Protein AF-A0A380FGB1-F1 (afdb_monomer_lite)

Organism: Staphylococcus gallinarum (NCBI:txid1293)

Foldseek 3Di:
DQALVNLLVVLVVCLVVLLVVCQPPLEAEQEAAPPDSNRVNNLVSSLVSCVVNNNPHYDYPHDNPPD

Radius of gyration: 11.94 Å; chains: 1; bounding box: 27×21×31 Å

Structure (mmCIF, N/CA/C/O backbone):
data_AF-A0A380FGB1-F1
#
_entry.id   AF-A0A380FGB1-F1
#
loop_
_atom_site.group_PDB
_atom_site.id
_atom_site.type_symbol
_atom_site.label_atom_id
_atom_site.label_alt_id
_atom_site.label_comp_id
_atom_site.label_asym_id
_atom_site.label_entity_id
_atom_site.label_seq_id
_atom_site.pdbx_PDB_ins_code
_atom_site.Cartn_x
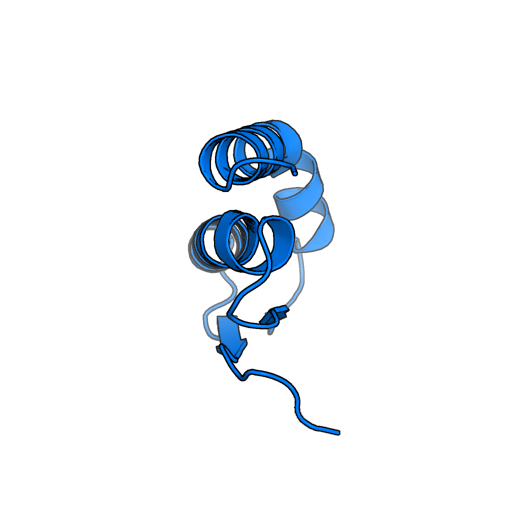_atom_site.Cartn_y
_atom_site.Cartn_z
_atom_site.occupancy
_atom_site.B_iso_or_equiv
_atom_site.auth_seq_id
_atom_site.auth_comp_id
_atom_site.auth_asym_id
_atom_site.auth_atom_id
_atom_site.pdbx_PDB_model_num
ATOM 1 N N . MET A 1 1 ? 11.525 10.816 -13.372 1.00 47.44 1 MET A N 1
ATOM 2 C CA . MET A 1 1 ? 12.057 9.563 -12.793 1.00 47.44 1 MET A CA 1
ATOM 3 C C . MET A 1 1 ? 11.932 9.658 -11.270 1.00 47.44 1 MET A C 1
ATOM 5 O O . MET A 1 1 ? 12.862 10.094 -10.609 1.00 47.44 1 MET A O 1
ATOM 9 N N . LEU A 1 2 ? 10.748 9.374 -10.712 1.00 55.62 2 LEU A N 1
ATOM 10 C CA . LEU A 1 2 ? 10.555 9.378 -9.255 1.00 55.62 2 LEU A CA 1
ATOM 11 C C . LEU A 1 2 ? 11.202 8.108 -8.696 1.00 55.62 2 LEU A C 1
ATOM 13 O O . LEU A 1 2 ? 10.871 7.000 -9.121 1.00 55.62 2 LEU A O 1
ATOM 17 N N . THR A 1 3 ? 12.176 8.260 -7.805 1.00 71.25 3 THR A N 1
ATOM 18 C CA . THR 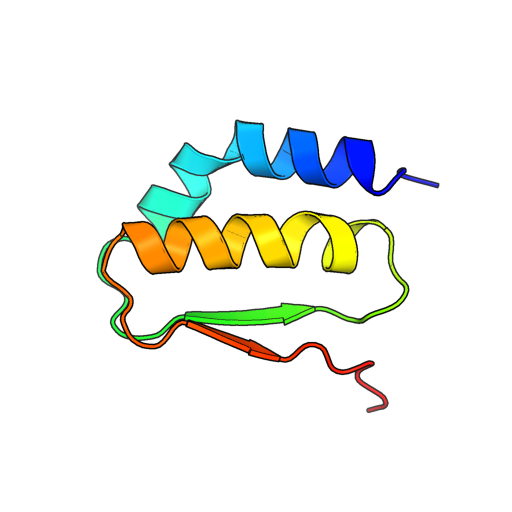A 1 3 ? 12.887 7.124 -7.214 1.00 71.25 3 THR A CA 1
ATOM 19 C C . THR A 1 3 ? 11.955 6.353 -6.277 1.00 71.25 3 THR A C 1
ATOM 21 O O . THR A 1 3 ? 11.151 6.940 -5.557 1.00 71.25 3 THR A O 1
ATOM 24 N N . GLN A 1 4 ? 12.076 5.022 -6.243 1.00 71.81 4 GLN A N 1
ATOM 25 C CA . GLN A 1 4 ? 11.234 4.153 -5.401 1.00 71.81 4 GLN A CA 1
ATOM 26 C C . GLN A 1 4 ? 11.260 4.552 -3.916 1.00 71.81 4 GLN A C 1
ATOM 28 O O . GLN A 1 4 ? 10.258 4.445 -3.215 1.00 71.81 4 GLN A O 1
ATOM 33 N N . LYS A 1 5 ? 12.405 5.060 -3.440 1.00 77.69 5 LYS A N 1
ATOM 34 C CA . LYS A 1 5 ? 12.576 5.558 -2.068 1.00 77.69 5 LYS A CA 1
ATOM 35 C C . LYS A 1 5 ? 11.698 6.774 -1.773 1.00 77.69 5 LYS A C 1
ATOM 37 O O . LYS A 1 5 ? 11.184 6.879 -0.665 1.00 77.69 5 LYS A O 1
ATOM 42 N N . LEU A 1 6 ? 11.532 7.670 -2.747 1.00 84.56 6 LEU A N 1
ATOM 43 C CA . LEU A 1 6 ? 10.696 8.858 -2.599 1.00 84.56 6 LEU A CA 1
ATOM 44 C C . LEU A 1 6 ? 9.221 8.469 -2.528 1.00 84.56 6 LEU A C 1
ATOM 46 O O . LEU A 1 6 ? 8.518 8.936 -1.644 1.00 84.56 6 LEU A O 1
ATOM 50 N N . VAL A 1 7 ? 8.779 7.555 -3.396 1.00 83.69 7 VAL A N 1
ATOM 51 C CA . VAL A 1 7 ? 7.391 7.072 -3.365 1.00 83.69 7 VAL A CA 1
ATOM 52 C C . VAL A 1 7 ? 7.097 6.342 -2.063 1.00 83.69 7 VAL A C 1
ATOM 54 O O . VAL A 1 7 ? 6.044 6.553 -1.477 1.00 83.69 7 VAL A O 1
ATOM 57 N N . LYS A 1 8 ? 8.026 5.509 -1.584 1.00 83.50 8 LYS A N 1
ATOM 58 C CA . LYS A 1 8 ? 7.854 4.821 -0.305 1.00 83.50 8 LYS A CA 1
ATOM 59 C C . LYS A 1 8 ? 7.652 5.816 0.845 1.00 83.50 8 LYS A C 1
ATOM 61 O O . LYS A 1 8 ? 6.732 5.634 1.629 1.00 83.50 8 LYS A O 1
ATOM 66 N N . LYS A 1 9 ? 8.474 6.870 0.912 1.00 86.00 9 LYS A N 1
ATOM 67 C CA . LYS A 1 9 ? 8.327 7.932 1.918 1.00 86.00 9 LYS A CA 1
ATOM 68 C C . LYS A 1 9 ? 7.015 8.698 1.764 1.00 86.00 9 LYS A C 1
ATOM 70 O O . LYS A 1 9 ? 6.324 8.891 2.750 1.00 86.00 9 LYS A O 1
ATOM 75 N N . ALA A 1 10 ? 6.643 9.063 0.540 1.00 84.81 10 ALA A N 1
ATOM 76 C CA . ALA A 1 10 ? 5.379 9.747 0.277 1.00 84.81 10 ALA A CA 1
ATOM 77 C C . ALA A 1 10 ? 4.167 8.889 0.687 1.00 84.81 10 ALA A C 1
ATOM 79 O O . ALA A 1 10 ? 3.225 9.384 1.291 1.00 84.81 10 ALA A O 1
ATOM 80 N N . ALA A 1 11 ? 4.209 7.580 0.425 1.00 82.50 11 ALA A N 1
ATOM 81 C CA . ALA A 1 11 ? 3.171 6.654 0.871 1.00 82.50 11 ALA A CA 1
ATOM 82 C C . ALA A 1 11 ? 3.145 6.489 2.403 1.00 82.50 11 ALA A C 1
ATOM 84 O O . ALA A 1 11 ? 2.077 6.285 2.971 1.00 82.50 11 ALA A O 1
ATOM 85 N N . GLU A 1 12 ? 4.299 6.573 3.075 1.00 84.44 12 GLU A N 1
ATOM 86 C CA . GLU A 1 12 ? 4.386 6.587 4.543 1.00 84.44 12 GLU A CA 1
ATOM 87 C C . GLU A 1 12 ? 3.827 7.893 5.139 1.00 84.44 12 GLU A C 1
ATOM 89 O O . GLU A 1 12 ? 3.169 7.846 6.177 1.00 84.44 12 GLU A O 1
ATOM 94 N N . GLU A 1 13 ? 4.027 9.038 4.481 1.00 87.62 13 GLU A N 1
ATOM 95 C CA . GLU A 1 13 ? 3.433 10.326 4.875 1.00 87.62 13 GLU A CA 1
ATOM 96 C C . GLU A 1 13 ? 1.908 10.319 4.711 1.00 87.62 13 GLU A C 1
ATOM 98 O O . GLU A 1 13 ? 1.188 10.761 5.601 1.00 87.62 13 GLU A O 1
ATOM 103 N N . SER A 1 14 ? 1.400 9.726 3.629 1.00 86.44 14 SER A N 1
ATOM 104 C CA . SER A 1 14 ? -0.040 9.568 3.381 1.00 86.44 14 SER A CA 1
ATOM 105 C C . SER A 1 14 ? -0.679 8.382 4.115 1.00 86.44 14 SER A C 1
ATOM 107 O O . SER A 1 14 ? -1.809 8.013 3.797 1.00 86.44 14 SER A O 1
ATOM 109 N N . ARG A 1 15 ? -0.001 7.767 5.096 1.00 83.25 15 ARG A N 1
ATOM 110 C CA . ARG A 1 15 ? -0.524 6.581 5.800 1.00 83.25 15 ARG A CA 1
ATOM 111 C C . ARG A 1 15 ? -1.900 6.809 6.418 1.00 83.25 15 ARG A C 1
ATOM 113 O O . ARG A 1 15 ? -2.731 5.924 6.342 1.00 83.25 15 ARG A O 1
ATOM 120 N N . GLU A 1 16 ? -2.134 7.986 6.986 1.00 85.25 16 GLU A N 1
ATOM 121 C CA . GLU A 1 16 ? -3.358 8.317 7.723 1.00 85.25 16 GLU A CA 1
ATOM 122 C C . GLU A 1 16 ? -4.561 8.372 6.771 1.00 85.25 16 GLU A C 1
ATOM 124 O O . GLU A 1 16 ? -5.590 7.756 7.015 1.00 85.25 16 GLU A O 1
ATOM 129 N N . GLN A 1 17 ? -4.365 8.960 5.587 1.00 83.94 17 GLN A N 1
ATOM 130 C CA . GLN A 1 17 ? -5.363 8.977 4.514 1.00 83.94 17 GLN A CA 1
ATOM 131 C C . GLN A 1 17 ? -5.664 7.571 3.975 1.00 83.94 17 GL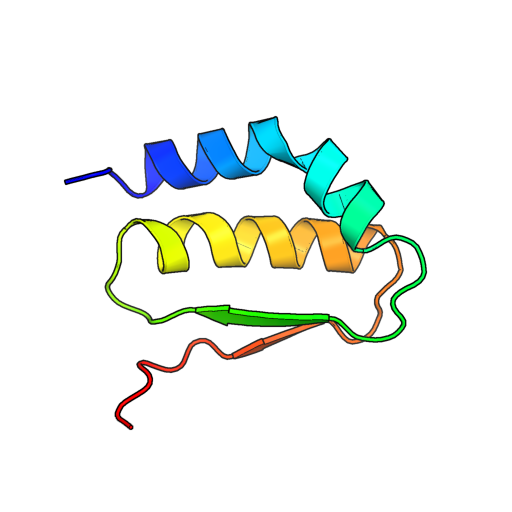N A C 1
ATOM 133 O O . GLN A 1 17 ? -6.795 7.274 3.599 1.00 83.94 17 GLN A O 1
ATOM 138 N N . ILE A 1 18 ? -4.648 6.704 3.917 1.00 79.44 18 ILE A N 1
ATOM 139 C CA . ILE A 1 18 ? -4.801 5.305 3.501 1.00 79.44 18 ILE A CA 1
ATOM 140 C C . ILE A 1 18 ? -5.520 4.499 4.594 1.00 79.44 18 ILE A C 1
ATOM 142 O O . ILE A 1 18 ? -6.348 3.653 4.272 1.00 79.44 18 ILE A O 1
ATOM 146 N N . GLU A 1 19 ? -5.225 4.756 5.871 1.00 80.88 19 GLU A N 1
ATOM 147 C CA . GLU A 1 19 ? -5.893 4.130 7.017 1.00 80.88 19 GLU A CA 1
ATOM 148 C C . GLU A 1 19 ? -7.388 4.472 7.030 1.00 80.88 19 GLU A C 1
ATOM 150 O O . GLU A 1 19 ? -8.197 3.547 7.102 1.00 80.88 19 GLU A O 1
ATOM 155 N N . ASP A 1 20 ? -7.744 5.747 6.851 1.00 82.88 20 ASP A N 1
ATOM 156 C CA . ASP A 1 20 ? -9.134 6.212 6.757 1.00 82.88 20 ASP A CA 1
ATOM 157 C C . ASP A 1 20 ? -9.857 5.619 5.540 1.00 82.88 20 ASP A C 1
ATOM 159 O O . ASP A 1 20 ? -11.004 5.187 5.635 1.00 82.88 20 ASP A O 1
ATOM 163 N N . ALA A 1 21 ? -9.181 5.537 4.388 1.00 79.12 21 ALA A N 1
ATOM 164 C CA . ALA A 1 21 ? -9.763 4.973 3.169 1.00 79.12 21 ALA A CA 1
ATOM 165 C C . ALA A 1 21 ? -10.029 3.458 3.258 1.00 79.12 21 ALA A C 1
ATOM 167 O O . ALA A 1 21 ? -10.861 2.935 2.518 1.00 79.12 21 ALA A O 1
ATOM 168 N N . ILE A 1 22 ? -9.303 2.745 4.125 1.00 74.31 22 ILE A N 1
ATOM 169 C CA . ILE A 1 22 ? -9.420 1.292 4.319 1.00 74.31 22 ILE A CA 1
ATOM 170 C C . ILE A 1 22 ? -10.287 0.958 5.545 1.00 74.31 22 ILE A C 1
ATOM 172 O O . ILE A 1 22 ? -10.707 -0.189 5.721 1.00 74.31 22 ILE A O 1
ATOM 176 N N . GLN A 1 23 ? -10.583 1.937 6.401 1.00 75.75 23 GLN A N 1
ATOM 177 C CA . GLN A 1 23 ? -11.383 1.738 7.600 1.00 75.75 23 GLN A CA 1
ATOM 178 C C . GLN A 1 23 ? -12.782 1.214 7.231 1.00 75.75 23 GLN A C 1
ATOM 180 O O . GLN A 1 23 ? -13.578 1.899 6.596 1.00 75.75 23 GLN A O 1
ATOM 185 N N . GLY A 1 24 ? -13.075 -0.029 7.627 1.00 72.12 24 GLY A N 1
ATOM 186 C CA . GLY A 1 24 ? -14.340 -0.707 7.318 1.00 72.12 24 GLY A CA 1
ATOM 187 C C . GLY A 1 24 ? -14.316 -1.613 6.080 1.00 72.12 24 GLY A C 1
ATOM 188 O O . GLY A 1 24 ? -15.350 -2.178 5.740 1.00 72.12 24 GLY A O 1
ATOM 189 N N . ALA A 1 25 ? -13.167 -1.787 5.418 1.00 68.69 25 ALA A N 1
ATOM 190 C CA . ALA A 1 25 ? -13.022 -2.741 4.321 1.00 68.69 25 ALA A CA 1
ATOM 191 C C . ALA A 1 25 ? -12.627 -4.143 4.826 1.00 68.69 25 ALA A C 1
ATOM 193 O O . ALA A 1 25 ? -11.531 -4.347 5.359 1.00 68.69 25 ALA A O 1
ATOM 194 N N . ASP A 1 26 ? -13.481 -5.138 4.569 1.00 70.00 26 ASP A N 1
ATOM 195 C CA . ASP A 1 26 ? -13.193 -6.551 4.863 1.00 70.00 26 ASP A CA 1
ATOM 196 C C . ASP A 1 26 ? -12.069 -7.123 3.977 1.00 70.00 26 ASP A C 1
ATOM 198 O O . ASP A 1 26 ? -11.316 -8.013 4.383 1.00 70.00 26 ASP A O 1
ATOM 202 N N . MET A 1 27 ? -11.927 -6.598 2.754 1.00 70.38 27 MET A N 1
ATOM 203 C CA . MET A 1 27 ? -10.939 -7.043 1.773 1.00 70.38 27 MET A CA 1
ATOM 204 C C . MET A 1 27 ? -10.396 -5.863 0.964 1.00 70.38 27 MET A C 1
ATOM 206 O O . MET A 1 27 ? -11.152 -5.035 0.462 1.00 70.38 27 MET A O 1
ATOM 210 N N . VAL A 1 28 ? -9.072 -5.817 0.799 1.00 70.06 28 VAL A N 1
ATOM 211 C CA . VAL A 1 28 ? -8.374 -4.761 0.053 1.00 70.06 28 VAL A CA 1
ATOM 212 C C . VAL A 1 28 ? -7.516 -5.397 -1.033 1.00 70.06 28 VAL A C 1
ATOM 214 O O . VAL A 1 28 ? -6.618 -6.192 -0.740 1.00 70.06 28 VAL A O 1
ATOM 217 N N . PHE A 1 29 ? -7.771 -5.019 -2.287 1.00 72.94 29 PHE A N 1
ATOM 218 C CA . PHE A 1 29 ? -6.954 -5.415 -3.432 1.00 72.94 29 PHE A CA 1
ATOM 219 C C . PHE A 1 29 ? -5.950 -4.323 -3.778 1.00 72.94 29 PHE A C 1
ATOM 221 O O . PHE A 1 29 ? -6.315 -3.232 -4.210 1.00 72.94 29 PHE A O 1
ATOM 228 N N . VAL A 1 30 ? -4.665 -4.644 -3.636 1.00 72.56 30 VAL A N 1
ATOM 229 C CA . VAL A 1 30 ? -3.579 -3.763 -4.069 1.00 72.56 30 VAL A CA 1
ATOM 230 C C . VAL A 1 30 ? -3.082 -4.275 -5.417 1.00 72.56 30 VAL A C 1
ATOM 232 O O . VAL A 1 30 ? -2.390 -5.291 -5.490 1.00 72.56 30 VAL A O 1
ATOM 235 N N . THR A 1 31 ? -3.471 -3.588 -6.493 1.00 72.25 31 THR A N 1
ATOM 236 C CA . THR A 1 31 ? -2.967 -3.850 -7.847 1.00 72.25 31 THR A CA 1
ATOM 237 C C . THR A 1 31 ? -1.808 -2.911 -8.150 1.00 72.25 31 THR A C 1
ATOM 239 O O . THR A 1 31 ? -1.940 -1.688 -8.082 1.00 72.25 31 THR A O 1
ATOM 242 N N . ALA A 1 32 ? -0.638 -3.477 -8.439 1.00 75.62 32 ALA A N 1
ATOM 243 C CA . ALA A 1 32 ? 0.548 -2.700 -8.754 1.00 75.62 32 ALA A CA 1
ATOM 244 C C . ALA A 1 32 ? 1.345 -3.365 -9.874 1.00 75.62 32 ALA A C 1
ATOM 246 O O . ALA A 1 32 ? 1.764 -4.517 -9.766 1.00 75.62 32 ALA A O 1
ATOM 247 N N . GLY A 1 33 ? 1.607 -2.601 -10.936 1.00 68.00 33 GLY A N 1
ATOM 248 C CA . GLY A 1 33 ? 2.514 -3.021 -11.996 1.00 68.00 33 GLY A CA 1
ATOM 249 C C . GLY A 1 33 ? 3.955 -3.070 -11.488 1.00 68.00 33 GLY A C 1
ATOM 250 O O . GLY A 1 33 ? 4.529 -2.040 -11.115 1.00 68.00 33 GLY A O 1
ATOM 251 N N . MET A 1 34 ? 4.552 -4.263 -11.491 1.00 71.12 34 MET A N 1
ATOM 252 C CA . MET A 1 34 ? 5.982 -4.428 -11.227 1.00 71.12 34 MET A CA 1
ATOM 253 C C . MET A 1 34 ? 6.790 -3.764 -12.351 1.00 71.12 34 MET A C 1
ATOM 255 O O . MET A 1 34 ? 6.542 -4.017 -13.528 1.00 71.12 34 MET A O 1
ATOM 259 N N . GLY A 1 35 ? 7.747 -2.905 -11.984 1.00 66.19 35 GLY A N 1
ATOM 260 C CA . GLY A 1 35 ? 8.646 -2.212 -12.922 1.00 66.19 35 GLY A CA 1
ATOM 261 C C . GLY A 1 35 ? 8.525 -0.684 -12.915 1.00 66.19 35 GLY A C 1
ATOM 262 O O . GLY A 1 35 ? 9.464 0.004 -13.306 1.00 66.19 35 GLY A O 1
ATOM 263 N N . GLY A 1 36 ? 7.420 -0.135 -12.399 1.00 69.50 36 GLY A N 1
ATOM 264 C CA . GLY A 1 36 ? 7.248 1.308 -12.192 1.00 69.50 36 GLY A CA 1
ATOM 265 C C . GLY A 1 36 ? 7.769 1.790 -10.832 1.00 69.50 36 GLY A C 1
ATOM 266 O O . GLY A 1 36 ? 7.722 1.056 -9.841 1.00 69.50 36 GLY A O 1
ATOM 267 N N . GLY A 1 37 ? 8.227 3.046 -10.758 1.00 67.75 37 GLY A N 1
ATOM 268 C CA . GLY A 1 37 ? 8.699 3.672 -9.510 1.00 67.75 37 GLY A CA 1
ATOM 269 C C . GLY A 1 37 ? 7.603 3.821 -8.447 1.00 67.75 37 GLY A C 1
ATOM 270 O O . GLY A 1 37 ? 7.877 3.644 -7.261 1.00 67.75 37 GLY A O 1
ATOM 271 N N . THR A 1 38 ? 6.359 4.069 -8.876 1.00 77.94 38 THR A N 1
ATOM 272 C CA . THR A 1 38 ? 5.233 4.327 -7.969 1.00 77.94 38 THR A CA 1
ATOM 273 C C . THR A 1 38 ? 4.580 3.049 -7.447 1.00 77.94 38 THR A C 1
ATOM 275 O O . THR A 1 38 ? 4.491 2.855 -6.238 1.00 77.94 38 THR A O 1
ATOM 278 N N . GLY A 1 39 ? 4.201 2.129 -8.342 1.00 73.75 39 GLY A N 1
ATOM 279 C CA . GLY A 1 39 ? 3.552 0.868 -7.960 1.00 73.75 39 GLY A CA 1
ATOM 280 C C . GLY A 1 39 ? 4.433 -0.001 -7.060 1.00 73.75 39 GLY A C 1
ATOM 281 O O . GLY A 1 39 ? 3.983 -0.467 -6.019 1.00 73.75 39 GLY A O 1
ATOM 282 N N . THR A 1 40 ? 5.720 -0.134 -7.395 1.00 80.00 40 THR A N 1
ATOM 283 C CA . THR A 1 40 ? 6.674 -0.934 -6.604 1.00 80.00 40 THR A CA 1
ATOM 284 C C . THR A 1 40 ? 6.975 -0.306 -5.235 1.00 80.00 40 THR A C 1
ATOM 286 O O . THR A 1 40 ? 7.199 -1.022 -4.263 1.00 80.00 40 THR A O 1
ATOM 289 N N . GLY A 1 41 ? 6.984 1.031 -5.144 1.00 79.81 41 GLY A N 1
ATOM 290 C CA . GLY A 1 41 ? 7.286 1.755 -3.904 1.00 79.81 41 GLY A CA 1
ATOM 291 C C . GLY A 1 41 ? 6.105 1.848 -2.934 1.00 79.81 41 GLY A C 1
ATOM 292 O O . GLY A 1 41 ? 6.308 1.739 -1.726 1.00 79.81 41 GLY A O 1
ATOM 293 N N . ALA A 1 42 ? 4.884 2.020 -3.451 1.00 80.50 42 ALA A N 1
ATOM 294 C CA . ALA A 1 42 ? 3.680 2.231 -2.646 1.00 80.50 42 ALA A CA 1
ATOM 295 C C . ALA A 1 42 ? 2.982 0.925 -2.228 1.00 80.50 42 ALA A C 1
ATOM 297 O O . ALA A 1 42 ? 2.516 0.821 -1.094 1.00 80.50 42 ALA A O 1
ATOM 298 N N . ALA A 1 43 ? 2.956 -0.099 -3.091 1.00 79.88 43 ALA A N 1
ATOM 299 C CA . ALA A 1 43 ? 2.287 -1.375 -2.812 1.00 79.88 43 ALA A CA 1
ATOM 300 C C . ALA A 1 43 ? 2.672 -2.035 -1.469 1.00 79.88 43 ALA A C 1
ATOM 302 O O . ALA A 1 43 ? 1.767 -2.416 -0.720 1.00 79.88 43 ALA A O 1
ATOM 303 N N . PRO A 1 44 ? 3.964 -2.141 -1.088 1.00 79.56 44 PRO A N 1
ATOM 304 C CA . PRO A 1 44 ? 4.329 -2.747 0.192 1.00 79.56 44 PRO A CA 1
ATOM 305 C C . PRO A 1 44 ? 3.943 -1.887 1.405 1.00 79.56 44 PRO A C 1
ATOM 307 O O . PRO A 1 44 ? 3.804 -2.426 2.502 1.00 79.56 44 PRO A O 1
ATOM 310 N N . VAL A 1 45 ? 3.786 -0.570 1.239 1.00 84.12 45 VAL A N 1
ATOM 311 C CA . VAL A 1 45 ? 3.358 0.336 2.317 1.00 84.12 45 VAL A CA 1
ATOM 312 C C . VAL A 1 45 ? 1.861 0.165 2.566 1.00 84.12 45 VAL A C 1
ATOM 314 O O . VAL A 1 45 ? 1.463 -0.109 3.696 1.00 84.12 45 VAL A O 1
ATOM 317 N N . VAL A 1 46 ? 1.049 0.193 1.505 1.00 79.12 46 VAL A N 1
ATOM 318 C CA . VAL A 1 46 ? -0.408 -0.011 1.587 1.00 79.12 46 VAL A CA 1
ATOM 319 C C . VAL A 1 46 ? -0.743 -1.393 2.155 1.00 79.12 46 VAL A C 1
ATOM 321 O O . VAL A 1 46 ? -1.579 -1.505 3.047 1.00 79.12 46 VAL A O 1
ATOM 324 N N . ALA A 1 47 ? -0.040 -2.446 1.723 1.00 78.69 47 ALA A N 1
ATOM 325 C CA . ALA A 1 47 ? -0.247 -3.798 2.245 1.00 78.69 47 ALA A CA 1
ATOM 326 C C . ALA A 1 47 ? 0.047 -3.909 3.755 1.00 78.69 47 ALA A C 1
ATOM 328 O O . ALA A 1 47 ? -0.655 -4.618 4.475 1.00 78.69 47 ALA A O 1
ATOM 329 N N . LYS A 1 48 ? 1.065 -3.196 4.262 1.00 80.44 48 LYS A N 1
ATOM 330 C CA . LYS A 1 48 ? 1.360 -3.153 5.704 1.00 80.44 48 LYS A CA 1
ATOM 331 C C . LYS A 1 48 ? 0.266 -2.446 6.495 1.00 80.44 48 LYS A C 1
ATOM 333 O O . LYS A 1 48 ? -0.084 -2.916 7.573 1.00 80.44 48 LYS A O 1
ATOM 338 N N . ILE A 1 49 ? -0.248 -1.342 5.960 1.00 80.12 49 ILE A N 1
ATOM 339 C CA . ILE A 1 49 ? -1.312 -0.555 6.585 1.00 80.12 49 ILE A CA 1
ATOM 340 C C . ILE A 1 49 ? -2.609 -1.375 6.645 1.00 80.12 49 ILE A C 1
ATOM 342 O O . ILE A 1 49 ? -3.166 -1.564 7.723 1.00 80.12 49 ILE A O 1
ATOM 346 N N . ALA A 1 50 ? -3.017 -1.978 5.524 1.00 75.56 50 ALA A N 1
ATOM 347 C CA . ALA A 1 50 ? -4.195 -2.845 5.454 1.00 75.56 50 ALA A CA 1
ATOM 348 C C . ALA A 1 50 ? -4.115 -4.022 6.445 1.00 75.56 50 ALA A C 1
ATOM 350 O O . ALA A 1 50 ? -5.082 -4.334 7.137 1.00 75.56 50 ALA A O 1
ATOM 351 N N . LYS A 1 51 ? -2.930 -4.637 6.580 1.00 73.38 51 LYS A N 1
ATOM 352 C CA . LYS A 1 51 ? -2.699 -5.734 7.531 1.00 73.38 51 LYS A CA 1
ATOM 353 C C . LYS A 1 51 ? -2.802 -5.294 8.997 1.00 73.38 51 LYS A C 1
ATOM 355 O O . LYS A 1 51 ? -3.146 -6.110 9.847 1.00 73.38 51 LYS A O 1
ATOM 360 N N . ARG A 1 52 ? -2.489 -4.033 9.306 1.00 73.00 52 ARG A N 1
ATOM 361 C CA . ARG A 1 52 ? -2.550 -3.477 10.667 1.00 73.00 52 ARG A CA 1
ATOM 362 C C . ARG A 1 52 ? -3.972 -3.076 11.070 1.00 73.00 52 ARG A C 1
ATOM 364 O O . ARG A 1 52 ? -4.317 -3.231 12.235 1.00 73.00 52 ARG A O 1
ATOM 371 N N . ASN A 1 53 ? -4.788 -2.634 10.113 1.00 67.31 53 ASN A N 1
ATOM 372 C CA . ASN A 1 53 ? -6.150 -2.144 10.352 1.00 67.31 53 ASN A CA 1
ATOM 373 C C . ASN A 1 53 ? -7.239 -3.232 10.360 1.00 67.31 53 ASN A C 1
ATOM 375 O O . ASN A 1 53 ? -8.417 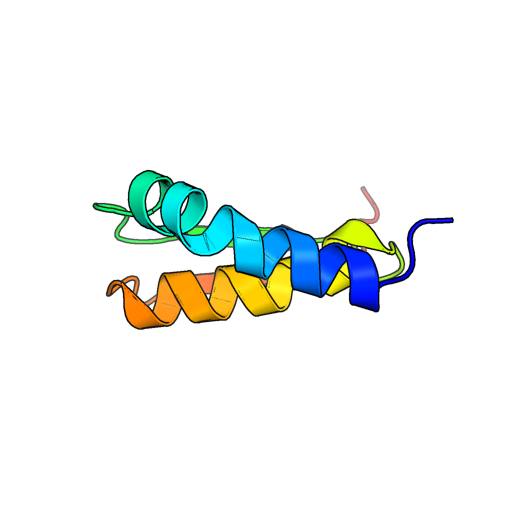-2.911 10.474 1.00 67.31 53 ASN A O 1
ATOM 379 N N . GLY A 1 54 ? -6.869 -4.513 10.284 1.00 55.00 54 GLY A N 1
ATOM 380 C CA . GLY A 1 54 ? -7.816 -5.622 10.441 1.00 55.00 54 GLY A CA 1
ATOM 381 C C . GLY A 1 54 ? -8.338 -6.230 9.138 1.00 55.00 54 GLY A C 1
ATOM 382 O O . GLY A 1 54 ? -9.097 -7.194 9.205 1.00 55.00 54 GLY A O 1
ATOM 383 N N . SER A 1 55 ? -7.888 -5.768 7.962 1.00 57.50 55 SER A N 1
ATOM 384 C CA . SER A 1 55 ? -8.148 -6.464 6.696 1.00 57.50 55 SER A CA 1
ATOM 385 C C . SER A 1 55 ? -7.306 -7.745 6.649 1.00 57.50 55 SER A C 1
ATOM 387 O O . SER A 1 55 ? -6.179 -7.777 6.144 1.00 57.50 55 SER A O 1
ATOM 389 N N . VAL A 1 56 ? -7.859 -8.817 7.216 1.00 47.72 56 VAL A N 1
ATOM 390 C CA . VAL A 1 56 ? -7.271 -10.167 7.270 1.00 47.72 56 VAL A CA 1
ATOM 391 C C . VAL A 1 56 ? -6.905 -10.713 5.884 1.00 47.72 56 VAL A C 1
ATOM 393 O O . VAL A 1 56 ? -5.995 -11.535 5.768 1.00 47.72 56 VAL A O 1
ATOM 396 N N . ASN A 1 57 ? -7.523 -10.181 4.823 1.00 46.91 57 ASN A N 1
ATOM 397 C CA . ASN A 1 57 ? -7.342 -10.614 3.442 1.00 46.91 57 ASN A CA 1
ATOM 398 C C . ASN A 1 57 ? -6.877 -9.447 2.551 1.00 46.91 57 ASN A C 1
ATOM 400 O O . ASN A 1 57 ? -7.563 -9.054 1.611 1.00 46.91 57 ASN A O 1
ATOM 404 N N . SER A 1 58 ? -5.713 -8.855 2.831 1.00 48.50 58 SER A N 1
ATOM 405 C CA . SER A 1 58 ? -5.065 -7.977 1.844 1.00 48.50 58 SER A CA 1
ATOM 406 C C . SER A 1 58 ? -4.371 -8.836 0.783 1.00 48.50 58 SER A C 1
ATOM 408 O O . SER A 1 58 ? -3.394 -9.532 1.068 1.00 48.50 58 SER A O 1
ATOM 410 N N . TRP A 1 59 ? -4.893 -8.821 -0.446 1.00 47.22 59 TRP A N 1
ATOM 411 C CA . TRP A 1 59 ? -4.289 -9.538 -1.570 1.00 47.22 59 TRP A CA 1
ATOM 412 C C . TRP A 1 59 ? -3.506 -8.543 -2.422 1.00 47.22 59 TRP A C 1
ATOM 414 O O . TRP A 1 59 ? -4.069 -7.671 -3.087 1.00 47.22 59 TRP A O 1
ATOM 424 N N . CYS A 1 60 ? -2.179 -8.638 -2.351 1.00 57.69 60 CYS A N 1
ATOM 425 C CA . CYS A 1 60 ? -1.291 -7.814 -3.157 1.00 57.69 60 CYS A CA 1
ATOM 426 C C . CYS A 1 60 ? -0.907 -8.596 -4.411 1.00 57.69 60 CYS A C 1
ATOM 428 O O . CYS A 1 60 ? -0.070 -9.501 -4.364 1.00 57.69 60 CYS A O 1
ATOM 430 N N . CYS A 1 61 ? -1.556 -8.271 -5.527 1.00 47.97 61 CYS A N 1
ATOM 431 C CA . CYS A 1 61 ? -1.284 -8.912 -6.802 1.00 47.97 61 CYS A CA 1
ATOM 432 C C . CYS A 1 61 ? -0.160 -8.140 -7.501 1.00 47.97 61 CYS A C 1
ATOM 434 O O . CYS A 1 61 ? -0.392 -7.163 -8.214 1.00 47.97 61 CYS A O 1
ATOM 436 N N . TYR A 1 62 ? 1.077 -8.579 -7.274 1.00 56.28 62 TYR A N 1
ATOM 437 C CA . TYR A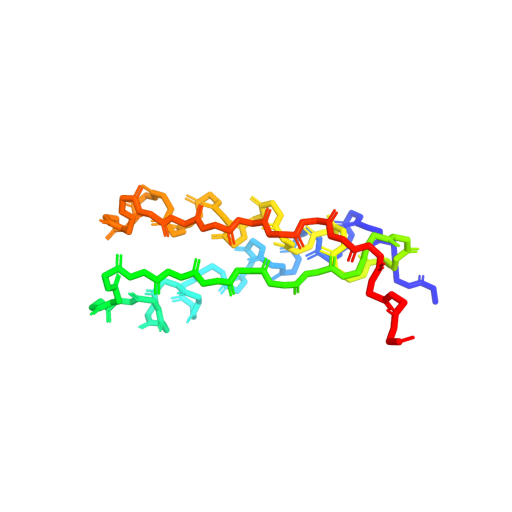 1 62 ? 2.261 -8.087 -7.975 1.00 56.28 62 TYR A CA 1
ATOM 438 C C . TYR A 1 62 ? 2.350 -8.747 -9.355 1.00 56.28 62 TYR A C 1
ATOM 440 O O . TYR A 1 62 ? 3.167 -9.635 -9.579 1.00 56.28 62 TYR A O 1
ATOM 448 N N . SER A 1 63 ? 1.473 -8.365 -10.279 1.00 43.34 63 SER A N 1
ATOM 449 C CA . SER A 1 63 ? 1.555 -8.823 -11.666 1.00 43.34 63 SER A CA 1
ATOM 450 C C . SER A 1 63 ? 1.901 -7.641 -12.557 1.00 43.34 63 SER A C 1
ATOM 452 O O . SER A 1 63 ? 1.284 -6.579 -12.472 1.00 43.34 63 SER A O 1
ATOM 454 N N . SER A 1 64 ? 2.907 -7.807 -13.416 1.00 40.22 64 SER A N 1
ATOM 455 C CA . SER A 1 64 ? 3.056 -6.944 -14.584 1.00 40.22 64 SER A CA 1
ATOM 456 C C . SER A 1 64 ? 1.805 -7.177 -15.428 1.00 40.22 64 SER A C 1
ATOM 458 O O . SER A 1 64 ? 1.696 -8.212 -16.082 1.00 40.22 64 SER A O 1
ATOM 460 N N . ILE A 1 65 ? 0.813 -6.288 -15.306 1.00 35.56 65 ILE A N 1
ATOM 461 C CA . ILE A 1 65 ? -0.449 -6.401 -16.033 1.00 35.56 65 ILE A CA 1
ATOM 462 C C . ILE A 1 65 ? -0.126 -6.237 -17.521 1.00 35.56 65 ILE A C 1
ATOM 464 O O . ILE A 1 65 ? 0.028 -5.142 -18.055 1.00 35.56 65 ILE A O 1
ATOM 468 N N . ARG A 1 66 ? 0.115 -7.364 -18.185 1.00 31.33 66 ARG A N 1
ATOM 469 C CA . ARG A 1 66 ? 0.018 -7.464 -19.629 1.00 31.33 66 ARG A CA 1
ATOM 470 C C . ARG A 1 66 ? -1.470 -7.711 -19.859 1.00 31.33 66 ARG A C 1
ATOM 472 O O . ARG A 1 66 ? -1.944 -8.805 -19.563 1.00 31.33 66 ARG A O 1
ATOM 479 N N . LEU A 1 67 ? -2.186 -6.629 -20.190 1.00 39.28 67 LEU A N 1
ATOM 480 C CA . LEU A 1 67 ? -3.538 -6.701 -20.754 1.00 39.28 67 LEU A CA 1
ATOM 481 C C . LEU A 1 67 ? -3.563 -7.715 -21.903 1.00 39.28 67 LEU A C 1
ATOM 483 O O . LEU A 1 67 ? -2.538 -7.788 -22.627 1.00 39.28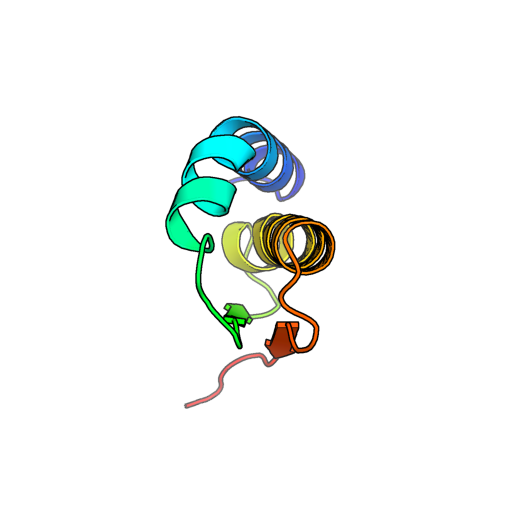 67 LEU A O 1
#

InterPro domains:
  IPR003008 Tubulin/FtsZ, GTPase domain [PF00091] (8-54)
  IPR020805 Cell division protein FtsZ, conserved site [PS01135] (26-47)
  IPR036525 Tubulin/FtsZ, GTPase domain superfamily [G3DSA:3.40.50.1440] (3-57)
  IPR036525 Tubulin/FtsZ, GTPase domain superfamily [SSF52490] (8-54)
  IPR045061 Tubulin-like protein FtsZ/CetZ [PTHR30314] (6-54)

Sequence (67 aa):
MLTQKLVKKAAEESREQIEDAIQGADMVFVTAGMGGGTGTGAAPVVAKIAKRNGSVNSWCCYSSIRL

pLDDT: mean 70.11, std 14.26, range [31.33, 87.62]

Secondary structure (DSSP, 8-state):
---HHHHHHHHHHTHHHHHHHHTT-SEEEEE--TTSHHHHHHHHHHHHHHHHTT-TEEEEE------